Protein AF-R2RDL7-F1 (afdb_monomer_lite)

Secondary structure (DSSP, 8-state):
--HHHHHHHHTT--HHHHHHHH---HHHHHHHHH-S-STTS-HHHHHHHHHHTT--GGGG--

Foldseek 3Di:
DAVVVVLCVVQVNDLVVLCVQLVDDPVVSVVSVPDRHCPPPDPSSVVSSCVSSVHDPVVVPD

Structure (mmCIF, N/CA/C/O backbone):
data_AF-R2RDL7-F1
#
_entry.id   AF-R2RDL7-F1
#
loop_
_atom_site.group_PDB
_atom_site.id
_atom_site.type_symbol
_atom_site.label_atom_id
_atom_site.label_alt_id
_atom_site.label_comp_id
_atom_site.label_asym_id
_atom_site.label_entity_id
_atom_site.label_seq_id
_atom_site.pdbx_PDB_ins_code
_atom_site.Cartn_x
_atom_site.Cartn_y
_atom_site.Cartn_z
_atom_site.occupancy
_atom_site.B_iso_or_equiv
_atom_site.auth_seq_id
_atom_site.auth_comp_id
_atom_site.auth_asym_id
_atom_site.auth_atom_id
_atom_site.pdbx_PDB_model_num
ATOM 1 N N . MET A 1 1 ? 5.628 15.137 0.610 1.00 65.12 1 MET A N 1
ATOM 2 C CA . MET A 1 1 ? 4.612 14.087 0.408 1.00 65.12 1 MET A CA 1
ATOM 3 C C . MET A 1 1 ? 5.358 12.821 0.040 1.00 65.12 1 MET A C 1
ATOM 5 O O . MET A 1 1 ? 6.134 12.883 -0.911 1.00 65.12 1 MET A O 1
ATOM 9 N N . ASN A 1 2 ? 5.250 11.752 0.833 1.00 84.81 2 ASN A N 1
ATOM 10 C CA . ASN A 1 2 ? 5.919 10.489 0.495 1.00 84.81 2 ASN A CA 1
ATOM 11 C C . ASN A 1 2 ? 5.174 9.791 -0.666 1.00 84.81 2 ASN A C 1
ATOM 13 O O . ASN A 1 2 ? 4.124 10.254 -1.125 1.00 84.81 2 ASN A O 1
ATOM 17 N N . TRP A 1 3 ? 5.728 8.692 -1.175 1.00 86.75 3 TRP A N 1
ATOM 18 C CA . TRP A 1 3 ? 5.120 7.947 -2.282 1.00 86.75 3 TRP A CA 1
ATOM 19 C C . TRP A 1 3 ? 3.734 7.381 -1.919 1.00 86.75 3 TRP A C 1
ATOM 21 O O . TRP A 1 3 ? 2.859 7.312 -2.781 1.00 86.75 3 TRP A O 1
ATOM 31 N N . PHE A 1 4 ? 3.508 7.018 -0.654 1.00 88.19 4 PHE A N 1
ATOM 32 C CA . PHE A 1 4 ? 2.252 6.435 -0.189 1.00 88.19 4 PHE A CA 1
ATOM 33 C C . PHE A 1 4 ? 1.143 7.485 -0.019 1.00 88.19 4 PHE A C 1
ATOM 35 O O . PHE A 1 4 ? -0.019 7.225 -0.316 1.00 88.19 4 PHE A O 1
ATOM 42 N N . ASP A 1 5 ? 1.492 8.706 0.374 1.00 86.50 5 ASP A N 1
ATOM 43 C CA . ASP A 1 5 ? 0.616 9.874 0.369 1.00 86.50 5 ASP A CA 1
ATOM 44 C C . ASP A 1 5 ? 0.245 10.269 -1.058 1.00 86.50 5 ASP A C 1
ATOM 46 O O . ASP A 1 5 ? -0.906 10.609 -1.322 1.00 86.50 5 ASP A O 1
ATOM 50 N N . LYS A 1 6 ? 1.198 10.169 -1.995 1.00 85.12 6 LYS A N 1
ATOM 51 C CA . LYS A 1 6 ? 0.914 10.339 -3.422 1.00 85.12 6 LYS A CA 1
ATOM 52 C C . LYS A 1 6 ? -0.076 9.294 -3.918 1.00 85.12 6 LYS A C 1
ATOM 54 O O . LYS A 1 6 ? -1.085 9.667 -4.497 1.00 85.12 6 LYS A O 1
ATOM 59 N N . TYR A 1 7 ? 0.146 8.025 -3.591 1.00 85.44 7 TYR A N 1
ATOM 60 C CA . TYR A 1 7 ? -0.808 6.957 -3.871 1.00 85.44 7 TYR A CA 1
ATOM 61 C C . TYR A 1 7 ? -2.196 7.254 -3.267 1.00 85.44 7 TYR A C 1
ATOM 63 O O . TYR A 1 7 ? -3.200 7.199 -3.970 1.00 85.44 7 TYR A O 1
ATOM 71 N N . LYS A 1 8 ? -2.286 7.639 -1.987 1.00 84.88 8 LYS A N 1
ATOM 72 C CA . LYS A 1 8 ? -3.572 7.981 -1.355 1.00 84.88 8 LYS A CA 1
ATOM 73 C C . LYS A 1 8 ? -4.294 9.112 -2.093 1.00 84.88 8 LYS A C 1
ATOM 75 O O . LYS A 1 8 ? -5.503 9.019 -2.278 1.00 84.88 8 LYS A O 1
ATOM 80 N N . ASN A 1 9 ? -3.568 10.136 -2.535 1.00 84.25 9 ASN A N 1
ATOM 81 C CA . ASN A 1 9 ? -4.141 11.263 -3.269 1.00 84.25 9 ASN A CA 1
ATOM 82 C C . ASN A 1 9 ? -4.559 10.894 -4.697 1.00 84.25 9 ASN A C 1
ATOM 84 O O . ASN A 1 9 ? -5.664 11.242 -5.099 1.00 84.25 9 ASN A O 1
ATOM 88 N N . ASP A 1 10 ? -3.724 10.157 -5.433 1.00 81.25 10 ASP A N 1
ATOM 89 C CA . ASP A 1 10 ? -3.985 9.765 -6.827 1.00 81.25 10 ASP A CA 1
ATOM 90 C C . ASP A 1 10 ? -5.238 8.879 -6.964 1.00 81.25 10 ASP A C 1
ATOM 92 O O . ASP A 1 10 ? -5.855 8.829 -8.027 1.00 81.25 10 ASP A O 1
ATOM 96 N N . PHE A 1 11 ? -5.625 8.193 -5.885 1.00 77.88 11 PHE A N 1
ATOM 97 C CA . PHE A 1 11 ? -6.774 7.286 -5.839 1.00 77.88 11 PHE A CA 1
ATOM 98 C C . PHE A 1 11 ? -7.850 7.701 -4.820 1.00 77.88 11 PHE A C 1
ATOM 100 O O . PHE A 1 11 ? -8.728 6.903 -4.487 1.00 77.88 11 PHE A O 1
ATOM 107 N N . GLU A 1 12 ? -7.775 8.931 -4.300 1.00 76.31 12 GLU A N 1
ATOM 108 C CA . GLU A 1 12 ? -8.739 9.518 -3.355 1.00 76.31 12 GLU A CA 1
ATOM 109 C C . GLU A 1 12 ? -9.034 8.641 -2.115 1.00 76.31 12 GLU A C 1
ATOM 111 O O . GLU A 1 12 ? -10.139 8.622 -1.556 1.00 76.31 12 GLU A O 1
ATOM 116 N N . PHE A 1 13 ? -8.032 7.899 -1.637 1.00 76.88 13 PHE A N 1
ATOM 117 C CA . PHE A 1 13 ? -8.169 7.057 -0.455 1.00 76.88 13 PHE A CA 1
ATOM 118 C C . PHE A 1 13 ? -8.065 7.867 0.835 1.00 76.88 13 PHE A C 1
ATOM 120 O O . PHE A 1 13 ? -7.021 8.424 1.170 1.00 76.88 13 PHE A O 1
ATOM 127 N N . LYS A 1 14 ? -9.112 7.811 1.663 1.00 67.56 14 LYS A N 1
ATOM 128 C CA . LYS A 1 14 ? -8.988 8.151 3.089 1.00 67.56 14 LYS A CA 1
ATOM 129 C C . LYS A 1 14 ? -8.187 7.045 3.786 1.00 67.56 14 LYS A C 1
ATOM 131 O O . LYS A 1 14 ? -8.526 5.873 3.617 1.00 67.56 14 LYS A O 1
ATOM 136 N N . SER A 1 15 ? -7.186 7.385 4.607 1.00 61.84 15 SER A N 1
ATOM 137 C CA . SER A 1 15 ? -6.278 6.404 5.245 1.00 61.84 15 SER A CA 1
ATOM 138 C C . SER A 1 15 ? -7.006 5.245 5.951 1.00 61.84 15 SER A C 1
ATOM 140 O O . SER A 1 15 ? -6.555 4.105 5.897 1.00 61.84 15 SER A O 1
ATOM 142 N N . TYR A 1 16 ? -8.184 5.491 6.545 1.00 63.38 16 TYR A N 1
ATOM 143 C CA . TYR A 1 16 ? -8.975 4.455 7.229 1.00 63.38 16 TYR A CA 1
ATOM 144 C C . TYR A 1 16 ? -9.655 3.438 6.291 1.00 63.38 16 TYR A C 1
ATOM 146 O O . TYR A 1 16 ? -10.059 2.363 6.733 1.00 63.38 16 TYR A O 1
ATOM 154 N N . VAL A 1 17 ? -9.836 3.774 5.011 1.00 70.12 17 VAL A N 1
ATOM 155 C CA . VAL A 1 17 ? -10.533 2.931 4.025 1.00 70.12 17 VAL A CA 1
ATOM 156 C C . VAL A 1 17 ? -9.591 1.873 3.452 1.00 70.12 17 VAL A C 1
ATOM 158 O O . VAL A 1 17 ? -10.034 0.774 3.118 1.00 70.12 17 VAL A O 1
ATOM 161 N N . LEU A 1 18 ? -8.291 2.172 3.392 1.00 75.88 18 LEU A N 1
ATOM 162 C CA . LEU A 1 18 ? -7.289 1.280 2.815 1.00 75.88 18 LEU A CA 1
ATOM 163 C C . LEU A 1 18 ? -7.155 -0.030 3.584 1.00 75.88 18 LEU A C 1
ATOM 165 O O . LEU A 1 18 ? -7.143 -1.073 2.942 1.00 75.88 18 LEU A O 1
ATOM 169 N N . SER A 1 19 ? -7.143 -0.025 4.922 1.00 75.00 19 SER A N 1
ATOM 170 C CA . SER A 1 19 ? -7.025 -1.285 5.681 1.00 75.00 19 SER A CA 1
ATOM 171 C C . SER A 1 19 ? -8.206 -2.223 5.427 1.00 75.00 19 SER A C 1
ATOM 173 O O . SER A 1 19 ? -8.020 -3.421 5.234 1.00 75.00 19 SER A O 1
ATOM 175 N N . LYS A 1 20 ? -9.424 -1.671 5.339 1.00 77.12 20 LYS A N 1
ATOM 176 C CA . LYS A 1 20 ? -10.641 -2.449 5.074 1.00 77.12 20 LYS A CA 1
ATOM 177 C C . LYS A 1 20 ? -10.693 -2.995 3.652 1.00 77.12 20 LYS A C 1
ATOM 179 O O . LYS A 1 20 ? -11.180 -4.101 3.462 1.00 77.12 20 LYS A O 1
ATOM 184 N N . LYS A 1 21 ? -10.235 -2.220 2.665 1.00 77.25 21 LYS A N 1
ATOM 185 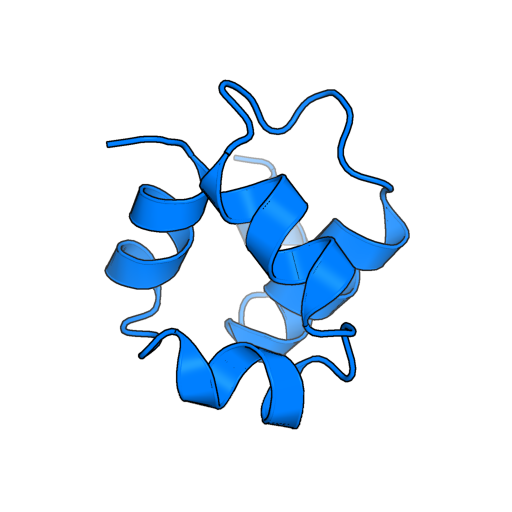C CA . LYS A 1 21 ? -10.283 -2.627 1.255 1.00 77.25 21 LYS A CA 1
ATOM 186 C C . LYS A 1 21 ? -9.142 -3.565 0.860 1.00 77.25 21 LYS A C 1
ATOM 188 O O . LYS A 1 21 ? -9.361 -4.453 0.052 1.00 77.25 21 LYS A O 1
ATOM 193 N N . THR A 1 22 ? -7.947 -3.363 1.411 1.00 81.44 22 THR A N 1
ATOM 194 C CA . THR A 1 22 ? -6.738 -4.123 1.035 1.00 81.44 22 THR A CA 1
ATOM 195 C C . THR A 1 22 ? -6.508 -5.355 1.910 1.00 81.44 22 THR A C 1
ATOM 197 O O . THR A 1 22 ? -5.712 -6.215 1.552 1.00 81.44 22 THR A O 1
ATOM 200 N N . GLY A 1 23 ? -7.126 -5.423 3.097 1.00 83.12 23 GLY A N 1
ATOM 201 C CA . GLY A 1 23 ? -6.804 -6.435 4.111 1.00 83.12 23 GLY A CA 1
ATOM 202 C C . GLY A 1 23 ? -5.422 -6.251 4.755 1.00 83.12 23 GLY A C 1
ATOM 203 O O . GLY A 1 23 ? -5.020 -7.061 5.591 1.00 83.12 23 GLY A O 1
ATOM 204 N N . ILE A 1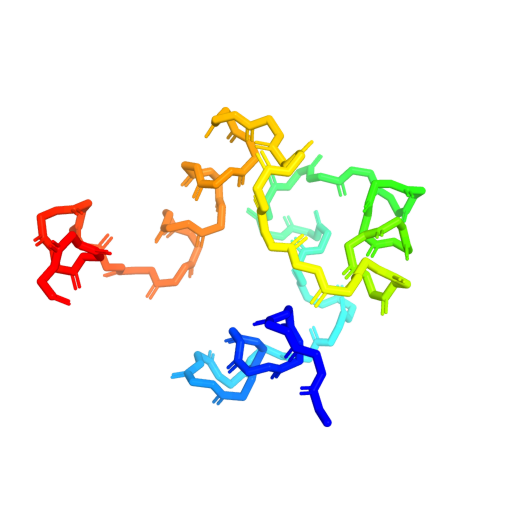 24 ? -4.691 -5.188 4.400 1.00 86.25 24 ILE A N 1
ATOM 205 C CA . ILE A 1 24 ? -3.386 -4.869 4.973 1.00 86.25 24 ILE A CA 1
ATOM 206 C C . ILE A 1 24 ? -3.580 -4.414 6.422 1.00 86.25 24 ILE A C 1
ATOM 208 O O . ILE A 1 24 ? -4.437 -3.581 6.737 1.00 86.25 24 ILE A O 1
ATOM 212 N N . THR A 1 25 ? -2.759 -4.958 7.320 1.00 85.81 25 THR A N 1
ATOM 213 C CA . THR A 1 25 ? -2.807 -4.603 8.738 1.00 85.81 25 THR A CA 1
ATOM 214 C C . THR A 1 25 ? -2.404 -3.149 8.956 1.00 85.81 25 THR A C 1
ATOM 216 O O . THR A 1 25 ? -1.601 -2.574 8.220 1.00 85.81 25 THR A O 1
ATOM 2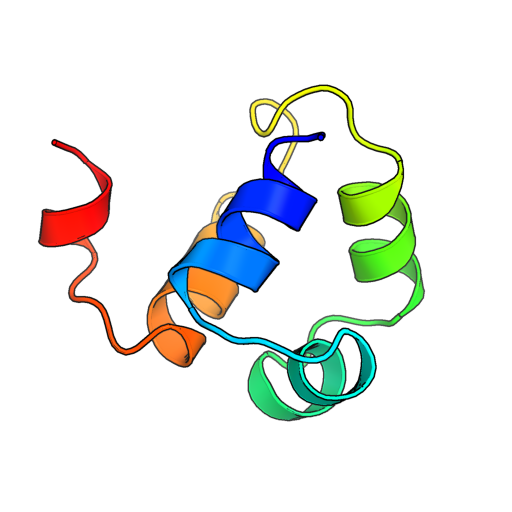19 N N . ARG A 1 26 ? -2.926 -2.551 10.029 1.00 82.44 26 ARG A N 1
ATOM 220 C CA . ARG A 1 26 ? -2.627 -1.161 10.382 1.00 82.44 26 ARG A CA 1
ATOM 221 C C . ARG A 1 26 ? -1.124 -0.896 10.545 1.00 82.44 26 ARG A C 1
ATOM 223 O O . ARG A 1 26 ? -0.648 0.101 10.029 1.00 82.44 26 ARG A O 1
ATOM 230 N N . SER A 1 27 ? -0.387 -1.823 11.157 1.00 85.25 27 SER A N 1
ATOM 231 C CA . SER A 1 27 ? 1.070 -1.708 11.329 1.00 85.25 27 SER A CA 1
ATOM 232 C C . SER A 1 27 ? 1.826 -1.640 9.997 1.00 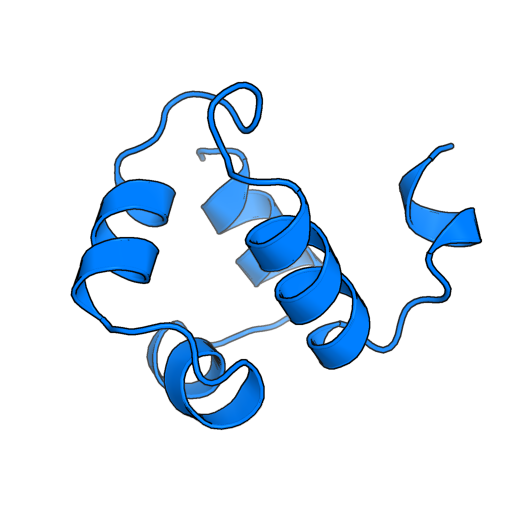85.25 27 SER A C 1
ATOM 234 O O . SER A 1 27 ? 2.793 -0.894 9.881 1.00 85.25 27 SER A O 1
ATOM 236 N N . ILE A 1 28 ? 1.379 -2.374 8.971 1.00 84.94 28 ILE A N 1
ATOM 237 C CA . ILE A 1 28 ? 1.989 -2.280 7.641 1.00 84.94 28 ILE A CA 1
ATOM 238 C C . ILE A 1 28 ? 1.647 -0.931 7.009 1.00 84.94 28 ILE A C 1
ATOM 240 O O . ILE A 1 28 ? 2.528 -0.318 6.426 1.00 84.94 28 ILE A O 1
ATOM 244 N N . LEU A 1 29 ? 0.411 -0.440 7.137 1.00 85.31 29 LEU A N 1
ATOM 245 C CA . LEU A 1 29 ? 0.043 0.879 6.608 1.00 85.31 29 LEU A CA 1
ATOM 246 C C . LEU A 1 29 ? 0.837 2.011 7.268 1.00 85.31 29 LEU A C 1
ATOM 248 O O . LEU A 1 29 ? 1.314 2.884 6.556 1.00 85.31 29 LEU A O 1
ATOM 252 N N . GLU A 1 30 ? 1.029 1.959 8.587 1.00 87.00 30 GLU A N 1
ATOM 253 C CA . GLU A 1 30 ? 1.868 2.910 9.333 1.00 87.00 30 GLU A CA 1
ATOM 254 C C . GLU A 1 30 ? 3.319 2.868 8.822 1.00 87.00 30 GLU A C 1
ATOM 256 O O . GLU A 1 30 ? 3.904 3.905 8.527 1.00 87.00 30 GLU A O 1
ATOM 261 N N . PHE A 1 31 ? 3.864 1.672 8.564 1.00 86.81 31 PHE A N 1
ATOM 262 C CA . PHE A 1 31 ? 5.168 1.532 7.908 1.00 86.81 31 PHE A CA 1
ATOM 263 C C . PHE A 1 31 ? 5.212 2.170 6.504 1.00 86.81 31 PHE A C 1
ATOM 265 O O . PHE A 1 31 ? 6.223 2.768 6.139 1.00 86.81 31 PHE A O 1
ATOM 272 N N . LEU A 1 32 ? 4.142 2.066 5.704 1.00 87.50 32 LEU A N 1
ATOM 273 C CA . LEU A 1 32 ? 4.081 2.716 4.385 1.00 87.50 32 LEU A CA 1
ATOM 274 C C . LEU A 1 32 ? 3.979 4.245 4.504 1.00 87.50 32 LEU A C 1
ATOM 276 O O . LEU A 1 32 ? 4.563 4.945 3.678 1.00 87.50 32 LEU A O 1
ATOM 280 N N . GLU A 1 33 ? 3.272 4.755 5.518 1.00 87.19 33 GLU A N 1
ATOM 281 C CA . GLU A 1 33 ? 3.167 6.189 5.826 1.00 87.19 33 GLU A CA 1
ATOM 282 C C . GLU A 1 33 ? 4.501 6.789 6.288 1.00 87.19 33 GLU A C 1
ATOM 284 O O . GLU A 1 33 ? 4.792 7.940 5.974 1.00 87.19 33 GLU A O 1
ATOM 289 N N . ASP A 1 34 ? 5.354 6.011 6.947 1.00 85.69 34 ASP A N 1
ATOM 290 C CA . ASP A 1 34 ? 6.682 6.473 7.366 1.00 85.69 34 ASP A CA 1
ATOM 291 C C . ASP A 1 34 ? 7.779 6.194 6.320 1.00 85.69 34 ASP A C 1
ATOM 293 O O . ASP A 1 34 ? 8.906 6.693 6.431 1.00 85.69 34 ASP A O 1
ATOM 297 N N . SER A 1 35 ? 7.476 5.417 5.273 1.00 84.31 35 SER A N 1
ATOM 298 C CA . SER A 1 35 ? 8.471 5.039 4.269 1.00 84.31 35 SER A CA 1
ATOM 299 C C . SER A 1 35 ? 8.804 6.186 3.315 1.00 84.31 35 SER A C 1
ATOM 301 O O . SER A 1 35 ? 7.937 6.765 2.655 1.00 84.31 35 SER A O 1
ATOM 303 N N . LYS A 1 36 ? 10.105 6.460 3.160 1.00 81.88 36 LYS A N 1
ATOM 304 C CA . LYS A 1 36 ? 10.614 7.477 2.226 1.00 81.88 36 LYS A CA 1
ATOM 305 C C . LYS A 1 36 ? 10.433 7.077 0.763 1.00 81.88 36 LYS A C 1
ATOM 307 O O . LYS A 1 36 ? 10.162 7.941 -0.068 1.00 81.88 36 LYS A O 1
ATOM 312 N N . ASP A 1 37 ? 10.545 5.787 0.457 1.00 80.56 37 ASP A N 1
ATOM 313 C CA . ASP A 1 37 ? 10.420 5.249 -0.895 1.00 80.56 37 ASP A CA 1
ATOM 314 C C . ASP A 1 37 ? 9.697 3.889 -0.912 1.00 80.56 37 ASP A C 1
ATOM 316 O O . ASP A 1 37 ? 9.587 3.191 0.098 1.00 80.56 37 ASP A O 1
ATOM 320 N N . GLY A 1 38 ? 9.137 3.535 -2.069 1.00 75.56 38 GLY A N 1
ATOM 321 C CA . GLY A 1 38 ? 8.397 2.285 -2.261 1.00 75.56 38 GLY A CA 1
ATOM 322 C C . GLY A 1 38 ? 9.288 1.057 -2.470 1.00 75.56 38 GLY A C 1
ATOM 323 O O . GLY A 1 38 ? 8.762 -0.039 -2.642 1.00 75.56 38 GLY A O 1
ATOM 324 N N . SER A 1 39 ? 10.620 1.211 -2.486 1.00 80.44 39 SER A N 1
ATOM 325 C CA . SER A 1 39 ? 11.541 0.163 -2.955 1.00 80.44 39 SER A CA 1
ATOM 326 C C . SER A 1 39 ? 11.586 -1.055 -2.029 1.00 80.44 39 SER A C 1
ATOM 328 O O . SER A 1 39 ? 11.742 -2.183 -2.490 1.00 80.44 39 SER A O 1
ATOM 330 N N . ASN A 1 40 ? 11.371 -0.836 -0.729 1.00 81.00 40 ASN A N 1
ATOM 331 C CA . ASN A 1 40 ? 11.359 -1.882 0.295 1.00 81.00 40 ASN A CA 1
ATOM 332 C C . ASN A 1 40 ? 9.960 -2.458 0.568 1.00 81.00 40 ASN A C 1
ATOM 334 O O . ASN A 1 40 ? 9.777 -3.267 1.482 1.00 81.00 40 ASN A O 1
ATOM 338 N N . VAL A 1 41 ? 8.949 -2.044 -0.198 1.00 84.75 41 VAL A N 1
ATOM 339 C CA . VAL A 1 41 ? 7.588 -2.555 -0.047 1.00 84.75 41 VAL A CA 1
ATOM 340 C C . VAL A 1 41 ? 7.496 -3.925 -0.702 1.00 84.75 41 VAL A C 1
ATOM 342 O O . VAL A 1 41 ? 7.866 -4.115 -1.859 1.00 84.75 41 VAL A O 1
ATOM 345 N N . LYS A 1 42 ? 6.968 -4.903 0.038 1.00 87.31 42 LYS A N 1
ATOM 346 C CA . LYS A 1 42 ? 6.753 -6.249 -0.498 1.00 87.31 42 LYS A CA 1
ATOM 347 C C . LYS A 1 42 ? 5.849 -6.187 -1.727 1.00 87.31 42 LYS A C 1
ATOM 349 O O . LYS A 1 42 ? 4.802 -5.545 -1.704 1.00 87.31 42 LYS A O 1
ATOM 354 N N . PHE A 1 43 ? 6.203 -6.953 -2.754 1.00 83.88 43 PHE A N 1
ATOM 355 C CA . PHE A 1 43 ? 5.457 -7.005 -4.011 1.00 83.88 43 PHE A CA 1
ATOM 356 C C . PHE A 1 43 ? 3.966 -7.337 -3.819 1.00 83.88 43 PHE A C 1
ATOM 358 O O . PHE A 1 43 ? 3.108 -6.701 -4.419 1.00 83.88 43 PHE A O 1
ATOM 365 N N . GLY A 1 44 ? 3.636 -8.257 -2.904 1.00 85.75 44 GLY A N 1
ATOM 366 C CA . GLY A 1 44 ? 2.241 -8.578 -2.570 1.00 85.75 44 GLY A CA 1
ATOM 367 C C . GLY A 1 44 ? 1.451 -7.391 -2.003 1.00 85.75 44 GLY A C 1
ATOM 368 O O . GLY A 1 44 ? 0.277 -7.231 -2.314 1.00 85.75 44 GLY A O 1
ATOM 369 N N . THR A 1 45 ? 2.099 -6.511 -1.236 1.00 87.62 45 THR A N 1
ATOM 370 C CA . THR A 1 45 ? 1.477 -5.275 -0.742 1.00 87.62 45 THR A CA 1
ATOM 371 C C . THR A 1 45 ? 1.159 -4.330 -1.900 1.00 87.62 45 THR A C 1
ATOM 373 O O . THR A 1 45 ? 0.078 -3.755 -1.933 1.00 87.62 45 THR A O 1
ATOM 376 N N . LEU A 1 46 ? 2.066 -4.204 -2.874 1.00 83.69 46 LEU A N 1
ATOM 377 C CA . LEU A 1 46 ? 1.846 -3.379 -4.066 1.00 83.69 46 LEU A CA 1
ATOM 378 C C . LEU A 1 46 ? 0.677 -3.897 -4.918 1.00 83.69 46 LEU A C 1
ATOM 380 O O . LEU A 1 46 ? -0.109 -3.090 -5.406 1.00 83.69 46 LEU A O 1
ATOM 384 N N . ILE A 1 47 ? 0.516 -5.220 -5.043 1.00 84.31 47 ILE A N 1
ATOM 385 C CA . ILE A 1 47 ? -0.629 -5.833 -5.741 1.00 84.31 47 ILE A CA 1
ATOM 386 C C . ILE A 1 47 ? -1.948 -5.481 -5.046 1.00 84.31 47 ILE A C 1
ATOM 388 O O . ILE A 1 47 ? -2.872 -5.011 -5.700 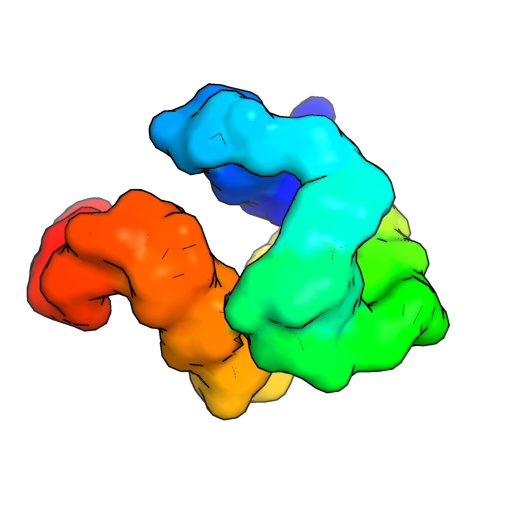1.00 84.31 47 ILE A O 1
ATOM 392 N N . LEU A 1 48 ? -2.033 -5.641 -3.723 1.00 86.12 48 LEU A N 1
ATOM 393 C CA . LEU A 1 48 ? -3.260 -5.334 -2.975 1.00 86.12 48 LEU A CA 1
ATOM 394 C C . LEU A 1 48 ? -3.643 -3.849 -3.074 1.00 86.12 48 LEU A C 1
ATOM 396 O O . LEU A 1 48 ? -4.821 -3.505 -3.139 1.00 86.12 48 LEU A O 1
ATOM 400 N N . LEU A 1 49 ? -2.649 -2.956 -3.106 1.00 85.69 49 LEU A N 1
ATOM 401 C CA . LEU A 1 49 ? -2.871 -1.532 -3.357 1.00 85.69 49 LEU A CA 1
ATOM 402 C C . LEU A 1 49 ? -3.391 -1.297 -4.789 1.00 85.69 49 LEU A C 1
ATOM 404 O O . LEU A 1 49 ? -4.382 -0.595 -4.977 1.00 85.69 49 LEU A O 1
ATOM 408 N N . ALA A 1 50 ? -2.787 -1.938 -5.791 1.00 81.69 50 ALA A N 1
ATOM 409 C CA . ALA A 1 50 ? -3.220 -1.856 -7.187 1.00 81.69 50 ALA A CA 1
ATOM 410 C C . ALA A 1 50 ? -4.678 -2.305 -7.394 1.00 81.69 50 ALA A C 1
ATOM 412 O O . ALA A 1 50 ? -5.461 -1.595 -8.028 1.00 81.69 50 ALA A O 1
ATOM 413 N N . GLU A 1 51 ? -5.049 -3.451 -6.816 1.00 82.75 51 GLU A N 1
ATOM 414 C CA . GLU A 1 51 ? -6.406 -4.006 -6.881 1.00 82.75 51 GLU A CA 1
ATOM 415 C C . GLU A 1 51 ? -7.438 -3.038 -6.299 1.00 82.75 51 GLU A C 1
ATOM 417 O O . GLU A 1 51 ? -8.488 -2.792 -6.894 1.00 82.75 51 GLU A O 1
ATOM 422 N N . VAL A 1 52 ? -7.120 -2.431 -5.155 1.00 80.19 52 VAL A N 1
ATOM 423 C CA . VAL A 1 52 ? -8.011 -1.485 -4.479 1.00 80.19 52 VAL A CA 1
ATOM 424 C C . VAL A 1 52 ? -8.118 -0.158 -5.229 1.00 80.19 52 VAL A C 1
ATOM 426 O O . VAL A 1 52 ? -9.196 0.441 -5.239 1.00 80.19 52 VAL A O 1
ATOM 429 N N . GLY A 1 53 ? -7.039 0.272 -5.888 1.00 76.12 53 GLY A N 1
ATOM 430 C CA . GLY A 1 53 ? -7.004 1.407 -6.817 1.00 76.12 53 GLY A CA 1
ATOM 431 C C . GLY A 1 53 ? -7.811 1.198 -8.100 1.00 76.12 53 GLY A C 1
ATOM 432 O O . GLY A 1 53 ? -7.976 2.145 -8.866 1.00 76.12 53 GLY A O 1
ATOM 433 N N . GLY A 1 54 ? -8.308 -0.020 -8.351 1.00 72.50 54 GLY A N 1
ATOM 434 C CA . GLY A 1 54 ? -9.092 -0.348 -9.540 1.00 72.50 54 GLY A CA 1
ATOM 435 C C . GLY A 1 54 ? -8.306 -0.215 -10.844 1.00 72.50 54 GLY A C 1
ATOM 436 O O . GLY A 1 54 ? -8.915 -0.131 -11.910 1.00 72.50 54 GLY A O 1
ATOM 437 N N . LYS A 1 55 ? -6.967 -0.171 -10.777 1.00 66.50 55 LYS A N 1
ATOM 438 C CA . LYS A 1 55 ? -6.119 -0.069 -11.963 1.00 66.50 55 LYS A CA 1
ATOM 439 C C . LYS A 1 55 ? -5.595 -1.438 -12.382 1.00 66.50 55 LYS A C 1
ATOM 441 O O . LYS A 1 55 ? -5.076 -2.175 -11.543 1.00 66.50 55 LYS A O 1
ATOM 446 N N . PRO A 1 56 ? -5.663 -1.767 -13.683 1.00 63.72 56 PRO A N 1
ATOM 447 C CA . PRO A 1 56 ? -4.902 -2.873 -14.238 1.00 63.72 56 PRO A CA 1
ATOM 448 C C . PRO A 1 56 ? -3.423 -2.713 -13.878 1.00 63.72 56 PRO A C 1
ATOM 450 O O . PRO A 1 56 ? -2.867 -1.624 -14.011 1.00 63.72 56 PRO A O 1
ATOM 453 N N . LEU A 1 57 ? -2.762 -3.802 -13.479 1.00 57.69 57 LEU A N 1
ATOM 454 C CA . LEU A 1 57 ? -1.335 -3.795 -13.125 1.00 57.69 57 LEU A CA 1
ATOM 455 C C . LEU A 1 57 ? -0.459 -3.178 -14.238 1.00 57.69 57 LEU A C 1
ATOM 457 O O . LEU A 1 57 ? 0.547 -2.534 -13.959 1.00 57.69 57 LEU A O 1
ATOM 461 N N . ALA A 1 58 ? -0.882 -3.325 -15.498 1.00 62.19 58 ALA A N 1
ATOM 462 C CA . ALA A 1 58 ? -0.234 -2.745 -16.674 1.00 62.19 58 ALA A CA 1
ATOM 463 C C . ALA A 1 58 ? -0.175 -1.204 -16.665 1.00 62.19 58 ALA A C 1
ATOM 465 O O . ALA A 1 58 ? 0.752 -0.628 -17.233 1.00 62.19 58 ALA A O 1
ATOM 466 N N . ASP A 1 59 ? -1.117 -0.538 -15.996 1.00 60.56 59 ASP A N 1
ATOM 467 C CA . ASP A 1 59 ? -1.181 0.926 -15.911 1.00 60.56 59 ASP A CA 1
ATOM 468 C C . ASP A 1 59 ? -0.302 1.499 -14.787 1.00 60.56 59 ASP A C 1
ATOM 470 O O . ASP A 1 59 ? -0.216 2.717 -14.636 1.00 60.56 59 ASP A O 1
ATOM 474 N N . LEU A 1 60 ? 0.349 0.637 -13.997 1.00 55.44 60 LEU A N 1
ATOM 475 C CA . LEU A 1 60 ? 1.239 1.021 -12.895 1.00 55.44 60 LEU A CA 1
ATOM 476 C C . LEU A 1 60 ? 2.733 0.951 -13.254 1.00 55.44 60 LEU A C 1
ATOM 478 O O . LEU A 1 60 ? 3.563 1.366 -12.452 1.00 55.44 60 LEU A O 1
ATOM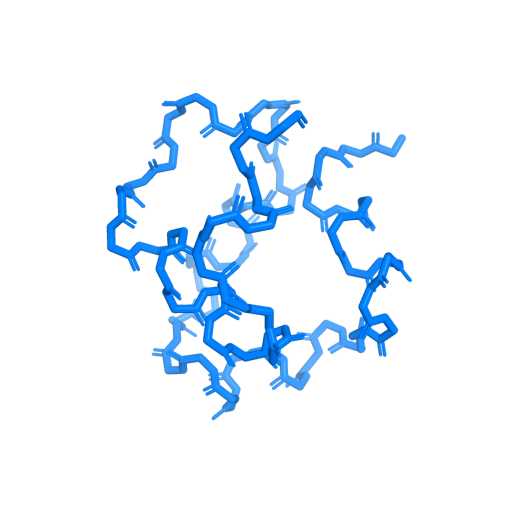 482 N N . VAL A 1 61 ? 3.082 0.416 -14.429 1.00 56.44 61 VAL A N 1
ATOM 483 C CA . VAL A 1 61 ? 4.475 0.153 -14.856 1.00 56.44 61 VAL A CA 1
ATOM 484 C C . VAL A 1 61 ? 4.975 1.177 -15.895 1.00 56.44 61 VAL A C 1
ATOM 486 O O . VAL A 1 61 ? 6.106 1.076 -16.363 1.00 56.44 61 VAL A O 1
ATOM 489 N N . LYS A 1 62 ? 4.150 2.163 -16.273 1.00 46.31 62 LYS A N 1
ATOM 490 C CA . LYS A 1 62 ? 4.497 3.192 -17.268 1.00 46.31 62 LYS A CA 1
ATOM 491 C C . LYS A 1 62 ? 5.172 4.419 -16.669 1.00 46.31 62 LYS A C 1
ATOM 493 O O . LYS A 1 62 ? 4.717 4.879 -15.600 1.00 46.31 62 LYS A O 1
#

Sequence (62 aa):
MNWFDKYKNDFEFKSYVLSKKTGITRSILEFLEDSKDGSNVKFGTLILLAEVGGKPLADLVK

Radius of gyration: 10.75 Å; chains: 1; bounding box: 22×23×29 Å

pLDDT: mean 78.31, std 9.85, range [46.31, 88.19]

Organism: NCBI:txid1158602